Protein AF-A0A851GKX0-F1 (afdb_monomer_lite)

Radius of gyration: 22.88 Å; chains: 1; bounding box: 70×51×31 Å

Sequence (86 aa):
MKKMPLLIATVMFVAIMSAFTTKAPTQLFYRESENLFKPIESEGICDEGQFHCQYEWIGVGDPGSTNDPNDYSPLGASGLVFIPTP

pLDDT: mean 75.38, std 17.93, range [41.25, 93.0]

Foldseek 3Di:
DDDDDPPPDPPPPPPPVPPPPPPDPQFKWFADPPLQTDTDPADWDWAAAQAAAIWGQQAPDDPRPDSDCVRIDGDDDGRTHTDGDD

Secondary structure (DSSP, 8-state):
-------SSSSSSSTTTTSS-------EEEE-GGG-EEE--S-EEEEEEEEEEEEEE-SSS-TTS---GGGEEEEEEEEEEEEE--

Structure (mmCIF, N/CA/C/O backbone):
data_AF-A0A851GKX0-F1
#
_entry.id   AF-A0A851GKX0-F1
#
loop_
_atom_site.group_PDB
_atom_site.id
_atom_site.type_symbol
_atom_site.label_atom_id
_atom_site.label_alt_id
_atom_site.label_comp_id
_atom_site.label_asym_id
_atom_site.label_entity_id
_atom_site.label_seq_id
_atom_site.pdbx_PDB_ins_code
_atom_site.Cartn_x
_atom_site.Cartn_y
_atom_site.Cartn_z
_atom_site.occupancy
_atom_site.B_iso_or_equiv
_atom_site.auth_seq_id
_atom_site.auth_comp_id
_atom_site.auth_asym_id
_atom_site.auth_atom_id
_atom_site.pdbx_PDB_model_num
ATOM 1 N N . MET A 1 1 ? 57.849 -41.088 -8.164 1.00 41.25 1 MET A N 1
ATOM 2 C CA . MET A 1 1 ? 56.401 -41.312 -7.957 1.00 41.25 1 MET A CA 1
ATOM 3 C C . MET A 1 1 ? 55.825 -39.993 -7.457 1.00 41.25 1 MET A C 1
ATOM 5 O O . MET A 1 1 ? 56.202 -39.557 -6.379 1.00 41.25 1 MET A O 1
ATOM 9 N N . LYS A 1 2 ? 55.108 -39.249 -8.310 1.00 46.09 2 LYS A N 1
ATOM 10 C CA . LYS A 1 2 ? 54.815 -37.817 -8.117 1.00 46.09 2 LYS A CA 1
ATOM 11 C C . LYS A 1 2 ? 53.296 -37.615 -8.013 1.00 46.09 2 LYS A C 1
ATOM 13 O O . LYS A 1 2 ? 52.598 -37.889 -8.976 1.00 46.09 2 LYS A O 1
ATOM 18 N N . LYS A 1 3 ? 52.870 -37.072 -6.866 1.00 47.03 3 LYS A N 1
ATOM 19 C CA . LYS A 1 3 ? 51.668 -36.249 -6.626 1.00 47.03 3 LYS A CA 1
ATOM 20 C C . LYS A 1 3 ? 50.292 -36.891 -6.887 1.00 47.03 3 LYS A C 1
ATOM 22 O O . LYS A 1 3 ? 49.746 -36.781 -7.974 1.00 47.03 3 LYS A O 1
ATOM 27 N N . MET A 1 4 ? 49.664 -37.374 -5.819 1.00 56.16 4 MET A N 1
ATOM 28 C CA . MET A 1 4 ? 48.218 -37.214 -5.606 1.00 56.16 4 MET A CA 1
ATOM 29 C C . MET A 1 4 ? 48.045 -36.635 -4.198 1.00 56.16 4 MET A C 1
ATOM 31 O O . MET A 1 4 ? 48.652 -37.148 -3.259 1.00 56.16 4 MET A O 1
ATOM 35 N N . PRO A 1 5 ? 47.349 -35.494 -4.077 1.00 45.56 5 PRO A N 1
ATOM 36 C CA . PRO A 1 5 ? 45.971 -35.580 -3.605 1.00 45.56 5 PRO A CA 1
ATOM 37 C C . PRO A 1 5 ? 45.048 -34.632 -4.387 1.00 45.56 5 PRO A C 1
ATOM 39 O O . PRO A 1 5 ? 45.057 -33.422 -4.188 1.00 45.56 5 PRO A O 1
ATOM 42 N N . LEU A 1 6 ? 44.218 -35.192 -5.268 1.00 51.31 6 LEU A N 1
ATOM 43 C CA . LEU A 1 6 ? 43.086 -34.491 -5.883 1.00 51.31 6 LEU A CA 1
ATOM 44 C C . LEU A 1 6 ? 41.818 -34.804 -5.070 1.00 51.31 6 LEU A C 1
ATOM 46 O O . LEU A 1 6 ? 40.908 -35.469 -5.547 1.00 51.31 6 LEU A O 1
ATOM 50 N N . LEU A 1 7 ? 41.799 -34.401 -3.800 1.00 51.69 7 LEU A N 1
ATOM 51 C CA . LEU A 1 7 ? 40.667 -34.613 -2.889 1.00 51.69 7 LEU A CA 1
ATOM 52 C C . LEU A 1 7 ? 40.257 -33.299 -2.213 1.00 51.69 7 LEU A C 1
ATOM 54 O O . LEU A 1 7 ? 40.032 -33.259 -1.015 1.00 51.69 7 LEU A O 1
ATOM 58 N N . ILE A 1 8 ? 40.194 -32.194 -2.963 1.00 53.91 8 ILE A N 1
ATOM 59 C CA . ILE A 1 8 ? 39.623 -30.925 -2.472 1.00 53.91 8 ILE A CA 1
ATOM 60 C C . ILE A 1 8 ? 38.957 -30.175 -3.637 1.00 53.91 8 ILE A C 1
ATOM 62 O O . ILE A 1 8 ? 39.279 -29.030 -3.924 1.00 53.91 8 ILE A O 1
ATOM 66 N N . ALA A 1 9 ? 38.068 -30.832 -4.381 1.00 49.31 9 ALA A N 1
ATOM 67 C CA . ALA A 1 9 ? 37.311 -30.159 -5.445 1.00 49.31 9 ALA A CA 1
ATOM 68 C C . ALA A 1 9 ? 35.803 -30.441 -5.406 1.00 49.31 9 ALA A C 1
ATOM 70 O O . ALA A 1 9 ? 35.088 -30.034 -6.312 1.00 49.31 9 ALA A O 1
ATOM 71 N N . THR A 1 10 ? 35.298 -31.102 -4.360 1.00 48.47 10 THR A N 1
ATOM 72 C CA . THR A 1 10 ? 33.889 -31.539 -4.324 1.00 48.47 10 THR A CA 1
ATOM 73 C C . THR A 1 10 ? 33.044 -30.815 -3.273 1.00 48.47 10 THR A C 1
ATOM 75 O O . THR A 1 10 ? 31.839 -31.014 -3.224 1.00 48.47 10 THR A O 1
ATOM 78 N N . VAL A 1 11 ? 33.632 -29.939 -2.448 1.00 48.00 11 VAL A N 1
ATOM 79 C CA . VAL A 1 11 ? 32.907 -29.281 -1.336 1.00 48.00 11 VAL A CA 1
ATOM 80 C C . VAL A 1 11 ? 32.498 -27.833 -1.655 1.00 48.00 11 VAL A C 1
ATOM 82 O O . VAL A 1 11 ? 31.722 -27.237 -0.920 1.00 48.00 11 VAL A O 1
ATOM 85 N N . MET A 1 12 ? 32.945 -27.251 -2.774 1.00 46.53 12 MET A N 1
ATOM 86 C CA . MET A 1 12 ? 32.762 -25.811 -3.036 1.00 46.53 12 MET A CA 1
ATOM 87 C C . MET A 1 12 ? 31.665 -25.438 -4.046 1.00 46.53 12 MET A C 1
ATOM 89 O O . MET A 1 12 ? 31.567 -24.269 -4.400 1.00 46.53 12 MET A O 1
ATOM 93 N N . PHE A 1 13 ? 30.821 -26.370 -4.504 1.00 44.78 13 PHE A N 1
ATOM 94 C CA . PHE A 1 13 ? 29.836 -26.065 -5.562 1.00 44.78 13 PHE A CA 1
ATOM 95 C C . PHE A 1 13 ? 28.363 -26.006 -5.138 1.00 44.78 13 PHE A C 1
ATOM 97 O O . PHE A 1 13 ? 27.509 -25.782 -5.988 1.00 44.78 13 PHE A O 1
ATOM 104 N N . VAL A 1 14 ? 28.036 -26.145 -3.848 1.00 47.00 14 VAL A N 1
ATOM 105 C CA . VAL A 1 14 ? 26.628 -26.077 -3.385 1.00 47.00 14 VAL A CA 1
ATOM 106 C C . VAL A 1 14 ? 26.308 -24.788 -2.611 1.00 47.00 14 VAL A C 1
ATOM 108 O O . VAL A 1 14 ? 25.148 -24.474 -2.381 1.00 47.00 14 VAL A O 1
ATOM 111 N N . ALA A 1 15 ? 27.308 -23.972 -2.270 1.00 45.66 15 ALA A N 1
ATOM 112 C CA . ALA A 1 15 ? 27.118 -22.791 -1.419 1.00 45.66 15 ALA A CA 1
ATOM 113 C C . ALA A 1 15 ? 26.799 -21.478 -2.168 1.00 45.66 15 ALA A C 1
ATOM 115 O O . ALA A 1 15 ? 26.793 -20.423 -1.545 1.00 45.66 15 ALA A O 1
ATOM 116 N N . ILE A 1 16 ? 26.558 -21.512 -3.486 1.00 47.91 16 ILE A N 1
ATOM 117 C CA . ILE A 1 16 ? 26.326 -20.289 -4.290 1.00 47.91 16 ILE A CA 1
ATOM 118 C C . ILE A 1 16 ? 24.863 -20.166 -4.757 1.00 47.91 16 ILE A C 1
ATOM 120 O O . ILE A 1 16 ? 24.429 -19.102 -5.183 1.00 47.91 16 ILE A O 1
ATOM 124 N N . MET A 1 17 ? 24.058 -21.227 -4.629 1.00 47.16 17 MET A N 1
ATOM 125 C CA . MET A 1 17 ? 22.652 -21.208 -5.063 1.00 47.16 17 MET A CA 1
ATOM 126 C C . MET A 1 17 ? 21.695 -20.575 -4.038 1.00 47.16 17 MET A C 1
ATOM 128 O O . MET A 1 17 ? 20.542 -20.326 -4.368 1.00 47.16 17 MET A O 1
ATOM 132 N N . SER A 1 18 ? 22.129 -20.296 -2.805 1.00 42.19 18 SER A N 1
ATOM 133 C CA . SER A 1 18 ? 21.247 -19.784 -1.743 1.00 42.19 18 SER A CA 1
ATOM 134 C C . SER A 1 18 ? 21.136 -18.254 -1.677 1.00 42.19 18 SER A C 1
ATOM 136 O O . SER A 1 18 ? 20.371 -17.753 -0.859 1.00 42.19 18 SER A O 1
ATOM 138 N N . ALA A 1 19 ? 21.867 -17.504 -2.513 1.00 48.41 19 ALA A N 1
ATOM 139 C CA . ALA A 1 19 ? 21.977 -16.043 -2.389 1.00 48.41 19 ALA A CA 1
ATOM 140 C C . ALA A 1 19 ? 21.214 -15.215 -3.445 1.00 48.41 19 ALA A C 1
ATOM 142 O O . ALA A 1 19 ? 21.226 -13.992 -3.352 1.00 48.41 19 ALA A O 1
ATOM 143 N N . PHE A 1 20 ? 20.548 -15.826 -4.436 1.00 50.84 20 PHE A N 1
ATOM 144 C CA . PHE A 1 20 ? 19.951 -15.076 -5.562 1.00 50.84 20 PHE A CA 1
ATOM 145 C C . PHE A 1 20 ? 18.491 -15.421 -5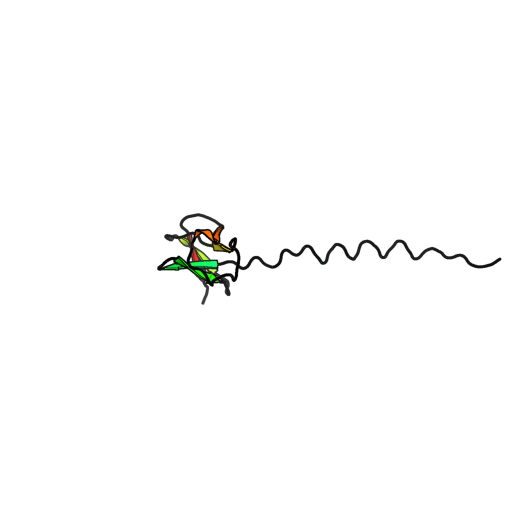.885 1.00 50.84 20 PHE A C 1
ATOM 147 O O . PHE A 1 20 ? 18.033 -15.194 -7.001 1.00 50.84 20 PHE A O 1
ATOM 154 N N . THR A 1 21 ? 17.727 -15.933 -4.921 1.00 46.38 21 THR A N 1
ATOM 155 C CA . THR A 1 21 ? 16.257 -15.995 -5.050 1.00 46.38 21 THR A CA 1
ATOM 156 C C . THR A 1 21 ? 15.542 -15.447 -3.824 1.00 46.38 21 THR A C 1
ATOM 158 O O . THR A 1 21 ? 14.401 -15.817 -3.548 1.00 46.38 21 THR A O 1
ATOM 161 N N . THR A 1 22 ? 16.172 -14.550 -3.069 1.00 48.09 22 THR A N 1
ATOM 162 C CA . THR A 1 22 ? 15.400 -13.598 -2.275 1.00 48.09 22 THR A CA 1
ATOM 163 C C . THR A 1 22 ? 14.692 -12.699 -3.278 1.00 48.09 22 THR A C 1
ATOM 165 O O . THR A 1 22 ? 15.288 -11.762 -3.804 1.00 48.09 22 THR A O 1
ATOM 168 N N . LYS A 1 23 ? 13.432 -13.033 -3.607 1.00 48.69 23 LYS A N 1
ATOM 169 C CA . LYS A 1 23 ? 12.490 -12.090 -4.222 1.00 48.69 23 LYS A CA 1
ATOM 170 C C . LYS A 1 23 ? 12.712 -10.778 -3.469 1.00 48.69 23 LYS A C 1
ATOM 172 O O . LYS A 1 23 ? 12.623 -10.786 -2.239 1.00 48.69 23 LYS A O 1
ATOM 177 N N . ALA A 1 24 ? 13.134 -9.720 -4.170 1.00 49.69 24 ALA A N 1
ATOM 178 C CA . ALA A 1 24 ? 13.263 -8.406 -3.550 1.00 49.69 24 ALA A CA 1
ATOM 179 C C . ALA A 1 24 ? 11.980 -8.167 -2.742 1.00 49.69 24 ALA A C 1
ATOM 181 O O . ALA A 1 24 ? 10.919 -8.581 -3.227 1.00 49.69 24 ALA A O 1
ATOM 182 N N . PRO A 1 25 ? 12.061 -7.632 -1.510 1.00 55.81 25 PRO A N 1
ATOM 183 C CA . PRO A 1 25 ? 10.871 -7.435 -0.699 1.00 55.81 25 PRO A CA 1
ATOM 184 C C . PRO A 1 25 ? 9.849 -6.706 -1.564 1.00 55.81 25 PRO A C 1
ATOM 186 O O . PRO A 1 25 ? 10.124 -5.612 -2.055 1.00 55.81 25 PRO A O 1
ATOM 189 N N . THR A 1 26 ? 8.726 -7.374 -1.845 1.00 71.56 26 THR A N 1
ATOM 190 C CA . THR A 1 26 ? 7.627 -6.761 -2.578 1.00 71.56 26 THR A CA 1
ATOM 191 C C . THR A 1 26 ? 7.248 -5.526 -1.768 1.00 71.56 26 THR A C 1
ATOM 193 O O . THR A 1 26 ? 6.790 -5.661 -0.634 1.00 71.56 26 THR A O 1
ATOM 196 N N . GLN A 1 27 ? 7.481 -4.333 -2.314 1.00 85.94 27 GLN A N 1
ATOM 197 C CA . GLN A 1 27 ? 7.011 -3.111 -1.681 1.00 85.94 27 GLN A CA 1
ATOM 198 C C . GLN A 1 27 ? 5.484 -3.137 -1.716 1.00 85.94 27 GLN A C 1
ATOM 200 O O . GLN A 1 27 ? 4.882 -3.277 -2.782 1.00 85.94 27 GLN A O 1
ATOM 205 N N . LEU A 1 28 ? 4.869 -3.068 -0.539 1.00 90.44 28 LEU A N 1
ATOM 206 C CA . LEU A 1 28 ? 3.421 -3.047 -0.402 1.00 90.44 28 LEU A CA 1
ATOM 207 C C . LEU A 1 28 ? 2.932 -1.606 -0.375 1.00 90.44 28 LEU A C 1
ATOM 209 O O . LEU A 1 28 ? 3.621 -0.710 0.112 1.00 90.44 28 LEU A O 1
ATOM 213 N N . PHE A 1 29 ? 1.727 -1.408 -0.882 1.00 91.94 29 PHE A N 1
ATOM 214 C CA . PHE A 1 29 ? 1.058 -0.122 -0.953 1.00 91.94 29 PHE A CA 1
ATOM 215 C C . PHE A 1 29 ? -0.298 -0.212 -0.270 1.00 91.94 29 PHE A C 1
ATOM 217 O O . PHE A 1 29 ? -0.929 -1.268 -0.254 1.00 91.94 29 PHE A O 1
ATOM 224 N N . TYR A 1 30 ? -0.769 0.907 0.255 1.00 91.44 30 TYR A N 1
ATOM 225 C CA . TYR A 1 30 ? -2.163 1.085 0.630 1.00 91.44 30 TYR A CA 1
ATOM 226 C C . TYR A 1 30 ? -2.771 2.191 -0.232 1.00 91.44 30 TYR A C 1
ATOM 228 O O . TYR A 1 30 ? -2.070 3.083 -0.720 1.00 91.44 30 TYR A O 1
ATOM 236 N N . ARG A 1 31 ? -4.081 2.103 -0.458 1.00 90.62 31 ARG A N 1
ATOM 237 C CA . ARG A 1 31 ? -4.826 3.074 -1.258 1.00 90.62 31 ARG A CA 1
ATOM 238 C C . ARG A 1 31 ? -5.531 4.073 -0.346 1.00 90.62 31 ARG A C 1
ATOM 240 O O . ARG A 1 31 ? -6.373 3.689 0.462 1.00 90.62 31 ARG A O 1
ATOM 247 N N . GLU A 1 32 ? -5.206 5.347 -0.510 1.00 85.62 32 GLU A N 1
ATOM 248 C CA . GLU A 1 32 ? -5.892 6.476 0.116 1.00 85.62 32 GLU A CA 1
ATOM 249 C C . GLU A 1 32 ? -7.106 6.940 -0.713 1.00 85.62 32 GLU A C 1
ATOM 251 O O . GLU A 1 32 ? -7.492 6.343 -1.729 1.00 85.62 32 GLU A O 1
ATOM 256 N N . SER A 1 33 ? -7.732 8.034 -0.269 1.00 78.75 33 SER A N 1
ATOM 257 C CA . SER A 1 33 ? -8.748 8.754 -1.037 1.00 78.75 33 SER A CA 1
ATOM 258 C C . SER A 1 33 ? -8.247 9.109 -2.444 1.00 78.75 33 SER A C 1
ATOM 260 O O . SER A 1 33 ? -7.054 9.286 -2.670 1.00 78.75 33 SER A O 1
ATOM 262 N N . GLU A 1 34 ? -9.173 9.212 -3.401 1.00 84.88 34 GLU A N 1
ATOM 263 C CA . GLU A 1 34 ? -8.885 9.607 -4.794 1.00 84.88 34 GLU A CA 1
ATOM 264 C C . GLU A 1 34 ? -7.982 8.645 -5.600 1.00 84.88 34 GLU A C 1
ATOM 266 O O . GLU A 1 34 ? -7.493 9.013 -6.662 1.00 84.88 34 GLU A O 1
ATOM 271 N N . ASN A 1 35 ? -7.837 7.382 -5.171 1.00 86.12 35 ASN A N 1
ATOM 272 C CA . ASN A 1 35 ? -6.944 6.380 -5.791 1.00 86.12 35 ASN A CA 1
ATOM 273 C C . ASN A 1 35 ? -5.446 6.684 -5.638 1.00 86.12 35 ASN A C 1
ATOM 275 O O . ASN A 1 35 ? -4.639 6.191 -6.419 1.00 86.12 35 ASN A O 1
ATOM 279 N N . LEU A 1 36 ? -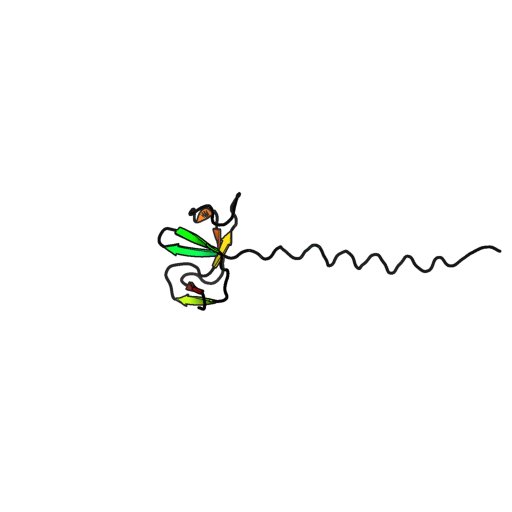5.053 7.470 -4.638 1.00 89.88 36 LEU A N 1
ATOM 280 C CA . LEU A 1 36 ? -3.639 7.680 -4.348 1.00 89.88 36 LEU A CA 1
ATOM 281 C C . LEU A 1 36 ? -3.049 6.423 -3.691 1.00 89.88 36 LEU A C 1
ATOM 283 O O . LEU A 1 36 ? -3.551 5.974 -2.660 1.00 89.88 36 LEU A O 1
ATOM 287 N N . PHE A 1 37 ? -1.986 5.860 -4.262 1.00 90.62 37 PHE A N 1
ATOM 288 C CA . PHE A 1 37 ? -1.295 4.698 -3.697 1.00 90.62 37 PHE A CA 1
ATOM 289 C C . PHE A 1 37 ? -0.019 5.131 -2.990 1.00 90.62 37 PHE A C 1
ATOM 291 O O . PHE A 1 37 ? 0.867 5.732 -3.599 1.00 90.62 37 PHE A O 1
ATOM 298 N N . LYS A 1 38 ? 0.095 4.797 -1.705 1.00 89.94 38 LYS A N 1
ATOM 299 C CA . LYS A 1 38 ? 1.266 5.125 -0.892 1.00 89.94 38 LYS A CA 1
ATOM 300 C C . LYS A 1 38 ? 1.967 3.872 -0.394 1.00 89.94 38 LYS A C 1
ATOM 302 O O . LYS A 1 38 ? 1.290 2.892 -0.081 1.00 89.94 38 LYS A O 1
ATOM 307 N N . PRO A 1 39 ? 3.306 3.882 -0.333 1.00 90.50 39 PRO A N 1
ATOM 308 C CA . PRO A 1 39 ? 4.052 2.754 0.190 1.00 90.50 39 PRO A CA 1
ATOM 309 C C . PRO A 1 39 ? 3.746 2.550 1.675 1.00 90.50 39 PRO A C 1
ATOM 311 O O . PRO A 1 39 ? 3.570 3.502 2.435 1.00 90.50 39 PRO A O 1
ATOM 314 N N . ILE A 1 40 ? 3.695 1.289 2.088 1.00 88.19 40 ILE A N 1
ATOM 315 C CA . ILE A 1 40 ? 3.619 0.899 3.491 1.00 88.19 40 ILE A CA 1
ATOM 316 C C . ILE A 1 40 ? 5.045 0.914 4.042 1.00 88.19 40 ILE A C 1
ATOM 318 O O . ILE A 1 40 ? 5.833 0.007 3.779 1.00 88.19 40 ILE A O 1
ATOM 322 N N . GLU A 1 41 ? 5.383 1.978 4.766 1.00 85.12 41 GLU A N 1
ATOM 323 C CA . GLU A 1 41 ? 6.715 2.177 5.359 1.00 85.12 41 GLU A CA 1
ATOM 324 C C . GLU A 1 41 ? 6.780 1.769 6.840 1.00 85.12 41 GLU A C 1
ATOM 326 O O . GLU A 1 41 ? 7.870 1.610 7.389 1.00 85.12 41 GLU A O 1
ATOM 331 N N . SER A 1 42 ? 5.626 1.576 7.486 1.00 80.31 42 SER A N 1
ATOM 332 C CA . SER A 1 42 ? 5.501 1.192 8.894 1.00 80.31 42 SER A CA 1
ATOM 333 C C . SER A 1 42 ? 4.632 -0.053 9.078 1.00 80.31 42 SER A C 1
ATOM 335 O O . SER A 1 42 ? 3.898 -0.470 8.181 1.00 80.31 42 SER A O 1
ATOM 337 N N . GLU A 1 43 ? 4.720 -0.668 10.258 1.00 84.75 43 GLU A N 1
ATOM 338 C CA . GLU A 1 43 ? 3.796 -1.730 10.659 1.00 84.75 43 GLU A CA 1
ATOM 339 C C . GLU A 1 43 ? 2.379 -1.168 10.843 1.00 84.75 43 GLU A C 1
ATOM 341 O O . GLU A 1 43 ? 2.188 -0.015 11.226 1.00 84.75 43 GLU A O 1
ATOM 346 N N . GLY A 1 44 ? 1.359 -1.987 10.609 1.00 86.06 44 GLY A N 1
ATOM 347 C CA . GLY A 1 44 ? -0.039 -1.583 10.726 1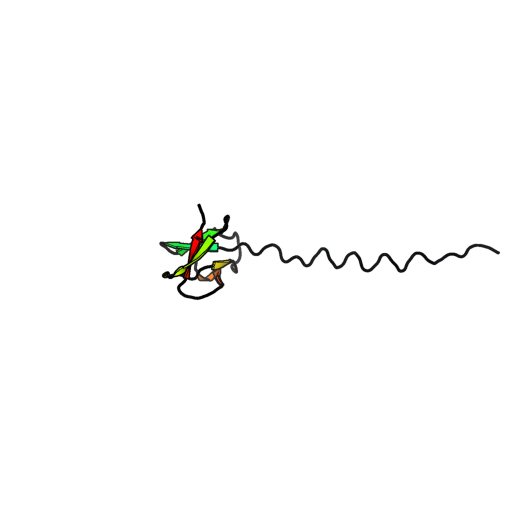.00 86.06 44 GLY A CA 1
ATOM 348 C C . GLY A 1 44 ? -0.978 -2.777 10.694 1.00 86.06 44 GLY A C 1
ATOM 349 O O . GLY A 1 44 ? -0.540 -3.923 10.567 1.00 86.06 44 GLY A O 1
ATOM 350 N N . ILE A 1 45 ? -2.274 -2.505 10.810 1.00 90.62 45 ILE A N 1
ATOM 351 C CA . ILE A 1 45 ? -3.319 -3.534 10.832 1.00 90.62 45 ILE A CA 1
ATOM 352 C C . ILE A 1 45 ? -4.277 -3.377 9.653 1.00 90.62 45 ILE A C 1
ATOM 354 O O . ILE A 1 45 ? -4.496 -2.275 9.161 1.00 90.62 45 ILE A O 1
ATOM 358 N N . CYS A 1 46 ? -4.856 -4.490 9.207 1.00 91.12 46 CYS A N 1
ATOM 359 C CA . CYS A 1 46 ? -5.976 -4.492 8.271 1.00 91.12 46 CYS A CA 1
ATOM 360 C C . CYS A 1 46 ? -7.282 -4.477 9.066 1.00 91.12 46 CYS A C 1
ATOM 362 O O . CYS A 1 46 ? -7.586 -5.475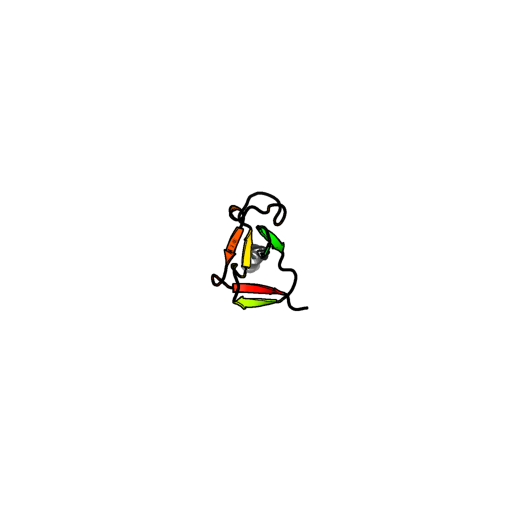 9.720 1.00 91.12 46 CYS A O 1
ATOM 364 N N . ASP A 1 47 ? -8.036 -3.384 8.997 1.00 92.25 47 ASP A N 1
ATOM 365 C CA . ASP A 1 47 ? -9.309 -3.219 9.716 1.00 92.25 47 ASP A CA 1
ATOM 366 C C . ASP A 1 47 ? -10.467 -2.946 8.745 1.00 92.25 47 ASP A C 1
ATOM 368 O O . ASP A 1 47 ? -10.224 -2.606 7.588 1.00 92.25 47 ASP A O 1
ATOM 372 N N . GLU A 1 48 ? -11.718 -3.124 9.173 1.00 93.00 48 GLU A N 1
ATOM 373 C CA . GLU A 1 48 ? -12.900 -2.968 8.313 1.00 93.00 48 GLU A CA 1
ATOM 374 C C . GLU A 1 48 ? -12.933 -1.596 7.613 1.00 93.00 48 GLU A C 1
ATOM 376 O O . GLU A 1 48 ? -12.788 -0.541 8.233 1.00 93.00 48 GLU A O 1
ATOM 381 N N . GLY A 1 49 ? -13.129 -1.597 6.289 1.00 85.56 49 GLY A N 1
ATOM 382 C CA . GLY A 1 49 ? -13.038 -0.387 5.477 1.00 85.56 49 GLY A CA 1
ATOM 383 C C . GLY A 1 49 ? -13.602 -0.519 4.060 1.00 85.56 49 GLY A C 1
ATOM 384 O O . GLY A 1 49 ? -14.210 -1.513 3.678 1.00 85.56 49 GLY A O 1
ATOM 385 N N . GLN A 1 50 ? -13.423 0.531 3.254 1.00 81.25 5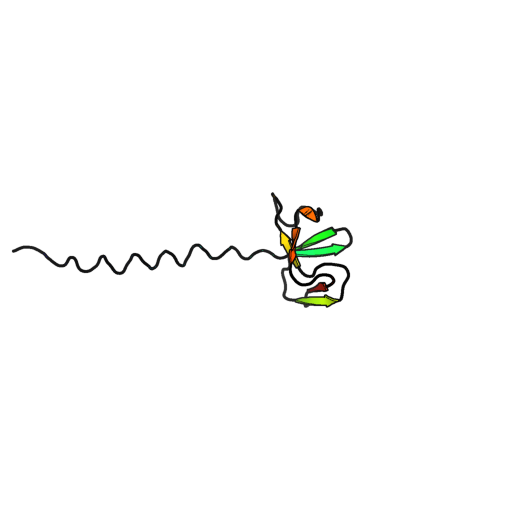0 GLN A N 1
ATOM 386 C CA . GLN A 1 50 ? -13.968 0.600 1.887 1.00 81.25 50 GLN A CA 1
ATOM 387 C C . GLN A 1 50 ? -13.010 0.095 0.793 1.00 81.25 50 GLN A C 1
ATOM 389 O O . GLN A 1 50 ? -13.431 -0.078 -0.350 1.00 81.25 50 GLN A O 1
ATOM 394 N N . PHE A 1 51 ? -11.734 -0.131 1.114 1.00 85.94 51 PHE A N 1
ATOM 395 C CA . PHE A 1 51 ? -10.695 -0.511 0.147 1.00 85.94 51 PHE A CA 1
ATOM 396 C C . PHE A 1 51 ? -10.166 -1.927 0.419 1.00 85.94 51 PHE A C 1
ATOM 398 O O . PHE A 1 51 ? -10.712 -2.632 1.262 1.00 85.94 51 PHE A O 1
ATOM 405 N N . HIS A 1 52 ? -9.175 -2.393 -0.350 1.00 89.69 52 HIS A N 1
ATOM 406 C CA . HIS A 1 52 ? -8.387 -3.566 0.044 1.00 89.69 52 HIS A CA 1
ATOM 407 C C . HIS A 1 52 ? -7.240 -3.134 0.947 1.00 89.69 52 HIS A C 1
ATOM 409 O O . HIS A 1 52 ? -6.769 -1.999 0.854 1.00 89.69 52 HIS A O 1
ATOM 415 N N . CYS A 1 53 ? -6.792 -4.051 1.806 1.00 90.12 53 CYS A N 1
ATOM 416 C CA . CYS A 1 53 ? -5.848 -3.667 2.842 1.00 90.12 53 CYS A CA 1
ATOM 417 C C . CYS A 1 53 ? -4.507 -3.296 2.221 1.00 90.12 53 CYS A C 1
ATOM 419 O O . CYS A 1 53 ? -3.954 -2.237 2.496 1.00 90.12 53 CYS A O 1
ATOM 421 N N . GLN A 1 54 ? -4.001 -4.160 1.349 1.00 91.94 54 GLN A N 1
ATOM 422 C CA . GLN A 1 54 ? -2.691 -4.002 0.743 1.00 91.94 54 GLN A CA 1
ATOM 423 C C . GLN A 1 54 ? -2.795 -4.164 -0.764 1.00 91.94 54 GLN A C 1
ATOM 425 O O . GLN A 1 54 ? -3.703 -4.814 -1.280 1.00 91.94 54 GLN A O 1
ATOM 430 N N . TYR A 1 55 ? -1.830 -3.589 -1.459 1.00 91.88 55 TYR A N 1
ATOM 431 C CA . TYR A 1 55 ? -1.674 -3.675 -2.894 1.00 91.88 55 TYR A CA 1
ATOM 432 C C . TYR A 1 55 ? -0.202 -3.940 -3.221 1.00 91.88 55 TYR A C 1
ATOM 434 O O . TYR A 1 55 ? 0.690 -3.375 -2.591 1.00 91.88 55 TYR A O 1
ATOM 442 N N . GLU A 1 56 ? 0.061 -4.793 -4.204 1.00 91.56 56 GLU A N 1
ATOM 443 C CA . GLU A 1 56 ? 1.381 -4.955 -4.823 1.00 91.56 56 GLU A CA 1
ATOM 444 C C . GLU A 1 56 ? 1.381 -4.193 -6.145 1.00 91.56 56 GLU A C 1
ATOM 446 O O . GLU A 1 56 ? 0.430 -4.281 -6.921 1.00 91.56 56 GLU A O 1
ATOM 451 N N . TRP A 1 57 ? 2.433 -3.424 -6.399 1.00 90.38 57 TRP A N 1
ATOM 452 C CA . TRP A 1 57 ? 2.594 -2.749 -7.679 1.00 90.38 57 TRP A CA 1
ATOM 453 C C . TRP A 1 57 ? 2.940 -3.771 -8.772 1.00 90.38 57 TRP A C 1
ATOM 455 O O . TRP A 1 57 ? 3.888 -4.545 -8.629 1.00 90.38 57 TRP A O 1
ATOM 465 N N . ILE A 1 58 ? 2.154 -3.780 -9.848 1.00 89.75 58 ILE A N 1
ATOM 466 C CA . ILE A 1 58 ? 2.281 -4.701 -10.993 1.00 89.75 58 ILE A CA 1
ATOM 467 C C . ILE A 1 58 ? 2.465 -3.969 -12.330 1.00 89.75 58 ILE A C 1
ATOM 469 O O . ILE A 1 58 ? 2.581 -4.617 -13.371 1.00 89.75 58 ILE A O 1
ATOM 473 N N . GLY A 1 59 ? 2.445 -2.634 -12.304 1.00 81.31 59 GLY A N 1
ATOM 474 C CA . GLY A 1 59 ? 2.598 -1.790 -13.482 1.00 81.31 59 GLY A CA 1
ATOM 475 C C . GLY A 1 59 ? 4.018 -1.779 -14.056 1.00 81.31 59 GLY A C 1
ATOM 476 O O . GLY A 1 59 ? 4.908 -2.527 -13.649 1.00 81.31 59 GLY A O 1
ATOM 477 N N . VAL A 1 60 ? 4.234 -0.893 -15.028 1.00 78.38 60 VAL A N 1
ATOM 478 C CA . VAL A 1 60 ? 5.551 -0.615 -15.622 1.00 78.38 60 VAL A CA 1
ATOM 479 C C . VAL A 1 60 ? 5.928 0.830 -15.297 1.00 78.38 60 VAL A C 1
ATOM 481 O O . VAL A 1 60 ? 5.169 1.736 -15.619 1.00 78.38 60 VAL A O 1
ATOM 484 N N . GLY A 1 61 ? 7.091 1.062 -14.678 1.00 76.25 61 GLY A N 1
ATOM 485 C CA . GLY A 1 61 ? 7.529 2.398 -14.245 1.00 76.25 61 GLY A CA 1
ATOM 486 C C . GLY A 1 61 ? 7.896 2.472 -12.761 1.00 76.25 61 GLY A C 1
ATOM 487 O O . GLY A 1 61 ? 8.318 1.475 -12.182 1.00 76.25 61 GLY A O 1
ATOM 488 N N . ASP A 1 62 ? 7.760 3.655 -12.161 1.00 81.81 62 ASP A N 1
ATOM 489 C CA . ASP A 1 62 ? 8.106 3.884 -10.755 1.00 81.81 62 ASP A CA 1
ATOM 490 C C . ASP A 1 62 ? 6.889 3.622 -9.840 1.00 81.81 62 ASP A C 1
ATOM 492 O O . ASP A 1 62 ? 5.841 4.256 -10.026 1.00 81.81 62 ASP A O 1
ATOM 496 N N . PRO A 1 63 ? 6.987 2.735 -8.832 1.00 83.00 63 PRO A N 1
ATOM 497 C CA . PRO A 1 63 ? 5.908 2.508 -7.874 1.00 83.00 63 PRO A CA 1
ATOM 498 C C . PRO A 1 63 ? 5.516 3.795 -7.127 1.00 83.00 63 PRO A C 1
ATOM 500 O O . PRO A 1 63 ? 6.375 4.522 -6.636 1.00 83.00 63 PRO A O 1
ATOM 503 N N . GLY A 1 64 ? 4.215 4.084 -7.023 1.00 79.69 64 GLY A N 1
ATOM 504 C CA . GLY A 1 64 ? 3.692 5.286 -6.348 1.00 79.69 64 GLY A CA 1
ATOM 505 C C . GLY A 1 64 ? 3.650 6.548 -7.219 1.00 79.69 64 GLY A C 1
ATOM 506 O O . GLY A 1 64 ? 3.193 7.588 -6.754 1.00 79.69 64 GLY A O 1
ATOM 507 N N . SER A 1 65 ? 4.101 6.474 -8.479 1.00 83.31 65 SER A N 1
ATOM 508 C CA . SER A 1 65 ? 4.030 7.594 -9.435 1.00 83.31 65 SER A CA 1
ATOM 509 C C . SER A 1 65 ? 2.682 7.715 -10.160 1.00 83.31 65 SER A C 1
ATOM 511 O O . SER A 1 65 ? 2.387 8.750 -10.758 1.00 83.31 65 SER A O 1
ATOM 513 N N . THR A 1 66 ? 1.867 6.661 -10.107 1.00 83.44 66 THR A N 1
ATOM 514 C CA . THR A 1 66 ? 0.573 6.525 -10.783 1.00 83.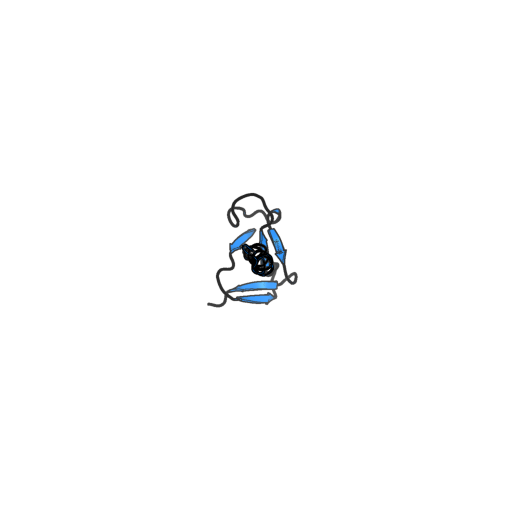44 66 THR A CA 1
ATOM 515 C C . THR A 1 66 ? -0.538 6.356 -9.753 1.00 83.44 66 THR A C 1
ATOM 517 O O . THR A 1 66 ? -0.370 5.677 -8.742 1.00 83.44 66 THR A O 1
ATOM 520 N N . ASN A 1 67 ? -1.690 6.960 -10.039 1.00 88.19 67 ASN A N 1
ATOM 521 C CA . ASN A 1 67 ? -2.923 6.767 -9.274 1.00 88.19 67 ASN A CA 1
ATOM 522 C C . ASN A 1 67 ? -3.878 5.792 -9.982 1.00 88.19 67 ASN A C 1
ATOM 524 O O . ASN A 1 67 ? -5.040 5.684 -9.591 1.00 88.19 67 ASN A O 1
ATOM 528 N N . ASP A 1 68 ? -3.435 5.129 -11.058 1.00 88.88 68 ASP A N 1
ATOM 529 C CA . ASP A 1 68 ? -4.252 4.158 -11.784 1.00 88.88 68 ASP A CA 1
ATOM 530 C C . ASP A 1 68 ? -4.347 2.849 -10.979 1.00 88.88 68 ASP A C 1
ATOM 532 O O . ASP A 1 68 ? -3.335 2.172 -10.784 1.00 88.88 68 ASP A O 1
ATOM 536 N N . PRO A 1 69 ? -5.544 2.435 -10.520 1.00 86.38 69 PRO A N 1
ATOM 537 C CA . PRO A 1 69 ? -5.707 1.177 -9.800 1.00 86.38 69 PRO A CA 1
ATOM 538 C C . PRO A 1 69 ? -5.318 -0.063 -10.608 1.00 86.38 69 PRO A C 1
ATOM 540 O O . PRO A 1 69 ? -5.099 -1.108 -10.004 1.00 86.38 69 PRO A O 1
ATOM 543 N N . ASN A 1 70 ? -5.243 0.022 -11.940 1.00 89.62 70 ASN A N 1
ATOM 544 C CA . ASN A 1 70 ? -4.835 -1.101 -12.787 1.00 89.62 70 ASN A CA 1
ATOM 545 C C . ASN A 1 70 ? -3.333 -1.413 -12.683 1.00 89.62 70 ASN A C 1
ATOM 547 O O . ASN A 1 70 ? -2.928 -2.532 -12.994 1.00 89.62 70 ASN A O 1
ATOM 551 N N . ASP A 1 71 ? -2.522 -0.464 -12.204 1.00 91.12 71 ASP A N 1
ATOM 552 C CA . ASP A 1 71 ? -1.089 -0.665 -11.956 1.00 91.12 71 ASP A CA 1
ATOM 553 C C . ASP A 1 71 ? -0.818 -1.395 -10.627 1.00 91.12 71 ASP A C 1
ATOM 555 O O . ASP A 1 71 ? 0.338 -1.655 -10.277 1.00 91.12 71 ASP A O 1
ATOM 559 N N . TYR A 1 72 ? -1.872 -1.746 -9.883 1.00 91.12 72 TYR A N 1
ATOM 560 C CA . TYR A 1 72 ? -1.795 -2.343 -8.556 1.00 91.12 72 TYR A CA 1
ATOM 561 C C . TYR A 1 72 ? -2.691 -3.579 -8.432 1.00 91.12 72 TYR A C 1
ATOM 563 O O . TYR A 1 72 ? -3.893 -3.541 -8.684 1.00 91.12 72 TYR A O 1
ATOM 571 N N . SER A 1 73 ? -2.122 -4.685 -7.958 1.00 91.50 73 SER A N 1
ATOM 572 C CA . SER A 1 73 ? -2.875 -5.890 -7.620 1.00 91.50 73 SER A CA 1
ATOM 573 C C . SER A 1 73 ? -3.281 -5.854 -6.148 1.00 91.50 73 SER A C 1
ATOM 575 O O . SER A 1 73 ? -2.399 -5.753 -5.293 1.00 91.50 73 SER A O 1
ATOM 577 N N . PRO A 1 74 ? -4.575 -5.980 -5.803 1.00 91.81 74 PRO A N 1
ATOM 578 C CA . PRO A 1 74 ? -4.989 -6.086 -4.411 1.00 91.81 74 PRO A CA 1
ATOM 579 C C . PRO A 1 74 ? -4.449 -7.370 -3.769 1.00 91.81 74 PRO A C 1
ATOM 581 O O . PRO A 1 74 ? -4.406 -8.434 -4.392 1.00 91.81 74 PRO A O 1
ATOM 584 N N . LEU A 1 75 ? -4.080 -7.265 -2.498 1.00 87.00 75 LEU A N 1
ATOM 585 C CA . LEU A 1 75 ? -3.630 -8.342 -1.627 1.00 87.00 75 LEU A CA 1
ATOM 586 C C . LEU A 1 75 ? -4.471 -8.364 -0.342 1.00 87.00 75 LEU A C 1
ATOM 588 O O . LEU A 1 75 ? -5.028 -7.353 0.091 1.00 87.00 75 LEU A O 1
ATOM 592 N N . GLY A 1 76 ? -4.547 -9.536 0.291 1.00 79.19 76 GLY A N 1
ATOM 593 C CA . GLY A 1 76 ? -5.321 -9.732 1.518 1.00 79.19 76 GLY A CA 1
ATOM 594 C C . GLY A 1 76 ? -6.836 -9.779 1.290 1.00 79.19 76 GLY A C 1
ATOM 595 O O . GLY A 1 76 ? -7.313 -10.044 0.186 1.00 79.19 76 GLY A O 1
ATOM 596 N N . ALA A 1 77 ? -7.605 -9.570 2.362 1.00 78.81 77 ALA A N 1
ATOM 597 C CA . ALA A 1 77 ? -9.064 -9.602 2.306 1.00 78.81 77 ALA A CA 1
ATOM 598 C C . ALA A 1 77 ? -9.641 -8.307 1.707 1.00 78.81 77 ALA A C 1
ATOM 600 O O . ALA A 1 77 ? -9.154 -7.204 1.964 1.00 78.81 77 ALA A O 1
ATOM 601 N N . SER A 1 78 ? -10.695 -8.453 0.902 1.00 80.44 78 SER A N 1
ATOM 602 C CA . SER A 1 78 ? -11.479 -7.334 0.373 1.00 80.44 78 SER A CA 1
ATOM 603 C C . SER A 1 78 ? -12.238 -6.609 1.479 1.00 80.44 78 SER A C 1
ATOM 605 O O . SER A 1 78 ? -12.784 -7.270 2.361 1.00 80.44 78 SER A O 1
ATOM 607 N N . GLY A 1 79 ? -12.354 -5.283 1.378 1.00 82.12 79 GLY A N 1
ATOM 608 C CA . GLY A 1 79 ? -13.119 -4.479 2.337 1.00 82.12 79 GLY A CA 1
ATOM 609 C C . GLY A 1 79 ? -12.399 -4.254 3.667 1.00 82.12 79 GLY A C 1
ATOM 610 O O . GLY A 1 79 ? -13.045 -3.963 4.667 1.00 82.12 79 GLY A O 1
ATOM 611 N N . LEU A 1 80 ? -11.076 -4.410 3.691 1.00 87.56 80 LEU A N 1
ATOM 612 C CA . LEU A 1 80 ? -10.234 -3.996 4.807 1.00 87.56 80 LEU A CA 1
ATOM 613 C C . LEU A 1 80 ? -9.335 -2.848 4.353 1.00 87.56 80 LEU A C 1
ATOM 615 O O . LEU A 1 80 ? -8.853 -2.870 3.232 1.00 87.56 80 LEU A O 1
ATOM 619 N N . VAL A 1 81 ? -9.052 -1.872 5.202 1.00 89.69 81 VAL A N 1
ATOM 620 C CA . VAL A 1 81 ? -8.087 -0.801 4.932 1.00 89.69 81 VAL A CA 1
ATOM 621 C C . VAL A 1 81 ? -6.863 -0.981 5.824 1.00 89.69 81 VAL A C 1
ATOM 623 O O . VAL A 1 81 ? -6.981 -1.405 6.972 1.00 89.69 81 VAL A O 1
ATOM 626 N N . PHE A 1 82 ? -5.677 -0.686 5.294 1.00 91.69 82 PHE A N 1
ATOM 627 C CA . PHE A 1 82 ? -4.469 -0.655 6.108 1.00 91.69 82 PHE A CA 1
ATOM 628 C C . PHE A 1 82 ? -4.447 0.600 6.982 1.00 91.69 82 PHE A C 1
ATOM 630 O O . PHE A 1 82 ? -4.546 1.719 6.476 1.00 91.69 82 PHE A O 1
ATOM 637 N N . ILE A 1 83 ? -4.294 0.403 8.288 1.00 89.69 83 ILE A N 1
ATOM 638 C CA . ILE A 1 83 ? -4.143 1.456 9.287 1.00 89.69 83 ILE A CA 1
ATOM 639 C C . ILE A 1 83 ? -2.702 1.387 9.809 1.00 89.69 83 ILE A C 1
ATOM 641 O O . ILE A 1 83 ? -2.381 0.448 10.547 1.00 89.69 83 ILE A O 1
ATOM 645 N N . PRO A 1 84 ? -1.822 2.333 9.430 1.00 84.44 84 PRO A N 1
ATOM 646 C CA . PRO A 1 84 ? -0.461 2.376 9.949 1.00 84.44 84 PRO A CA 1
ATOM 647 C C . PRO A 1 84 ? -0.469 2.622 11.461 1.00 84.44 84 PRO A C 1
ATOM 649 O O . PRO A 1 84 ? -1.261 3.414 11.977 1.00 84.44 84 PRO A O 1
ATOM 652 N N . THR A 1 85 ? 0.430 1.945 12.170 1.00 85.12 85 THR A N 1
ATOM 653 C CA . THR A 1 85 ? 0.665 2.180 13.598 1.00 85.12 85 THR A CA 1
ATOM 654 C C . THR A 1 85 ? 1.459 3.485 13.750 1.00 85.12 85 THR A C 1
ATOM 656 O O . THR A 1 85 ? 2.403 3.678 12.976 1.00 85.12 85 THR A O 1
ATOM 659 N N . PRO A 1 86 ? 1.080 4.386 14.680 1.00 75.56 86 PRO A N 1
ATOM 660 C CA . PRO A 1 86 ? 1.798 5.639 14.930 1.00 75.56 86 PRO A CA 1
ATOM 661 C C . PRO A 1 86 ? 3.249 5.452 15.382 1.00 75.56 86 PRO A C 1
ATOM 663 O O . PRO A 1 86 ? 3.530 4.444 16.072 1.00 75.56 86 PRO A O 1
#